Protein AF-A0A0G1FMJ5-F1 (afdb_monomer_lite)

Radius of gyration: 23.41 Å; chains: 1; bounding box: 66×33×50 Å

Secondary structure (DSSP, 8-state):
-PPPPPP-EE-TTT--EE-TTS--TTT-EETTEE-S-HHHHHHHHHHHHHHHHHHHHTTS---------

Foldseek 3Di:
DDDDDADWDADPPPRDTDHPPDQPPPQCDDPHDNNDPPVVVVVVVVVVVVVVVVVVVVPPDDDDDDDDD

Sequence (69 aa):
MALTKTFLSTCPKCDKAILPHHICAHCGFYNGREVIDVLAKLTKKEKKKRAKEEAAAHAAHGPEELSKK

pLDDT: mean 72.03, std 14.93, range [35.03, 91.25]

Structure (mmCIF, N/CA/C/O backbone):
data_AF-A0A0G1FMJ5-F1
#
_entry.id   AF-A0A0G1FMJ5-F1
#
loop_
_atom_site.group_PDB
_atom_site.id
_atom_site.type_symbol
_atom_site.label_atom_id
_atom_site.label_alt_id
_atom_site.label_comp_id
_atom_site.label_asym_id
_atom_site.label_entity_id
_atom_site.label_seq_id
_atom_site.pdbx_PDB_ins_code
_atom_site.Cartn_x
_atom_site.Cartn_y
_atom_site.Cartn_z
_atom_site.occupancy
_atom_site.B_iso_or_equiv
_atom_site.auth_seq_id
_atom_site.auth_comp_id
_atom_site.auth_asym_id
_atom_site.auth_atom_id
_atom_site.pdbx_PDB_model_num
ATOM 1 N N . MET A 1 1 ? -3.034 22.415 17.740 1.00 58.94 1 MET A N 1
ATOM 2 C CA . MET A 1 1 ? -4.048 21.531 17.119 1.00 58.94 1 MET A CA 1
ATOM 3 C C . MET A 1 1 ? -3.445 20.141 16.995 1.00 58.94 1 MET A C 1
ATOM 5 O O . MET A 1 1 ? -2.321 20.044 16.523 1.00 58.94 1 MET A O 1
ATOM 9 N N . ALA A 1 2 ? -4.125 19.108 17.496 1.00 81.00 2 ALA A N 1
ATOM 10 C CA . ALA A 1 2 ? -3.613 17.735 17.555 1.00 81.00 2 ALA A CA 1
ATOM 11 C C . ALA A 1 2 ? -4.173 16.876 16.408 1.00 81.00 2 ALA A C 1
ATOM 13 O O . ALA A 1 2 ? -5.309 17.076 15.982 1.00 81.00 2 ALA A O 1
ATOM 14 N N . LEU A 1 3 ? -3.372 15.924 15.926 1.00 84.12 3 LEU A N 1
ATOM 15 C CA . LEU A 1 3 ? -3.765 14.954 14.903 1.00 84.12 3 LEU A CA 1
ATOM 16 C C . LEU A 1 3 ? -4.729 13.919 15.497 1.00 84.12 3 LEU A C 1
ATOM 18 O O . LEU A 1 3 ? -4.472 13.352 16.559 1.00 84.12 3 LEU A O 1
ATOM 22 N N . THR A 1 4 ? -5.835 13.663 14.804 1.00 81.75 4 THR A N 1
ATOM 23 C CA . THR A 1 4 ? -6.814 12.640 15.181 1.00 81.75 4 THR A CA 1
ATOM 24 C C . THR A 1 4 ? -6.342 11.245 14.766 1.00 81.75 4 THR A C 1
ATOM 26 O O . THR A 1 4 ? -5.668 11.061 13.751 1.00 81.75 4 THR A O 1
ATOM 29 N N . LYS A 1 5 ? -6.681 10.236 15.577 1.00 83.44 5 LYS A N 1
ATOM 30 C CA . LYS A 1 5 ? -6.257 8.848 15.360 1.00 83.44 5 LYS A CA 1
ATOM 31 C C . LYS A 1 5 ? -6.996 8.235 14.172 1.00 83.44 5 LYS A C 1
ATOM 33 O O . LYS A 1 5 ? -8.223 8.249 14.118 1.00 83.44 5 LYS A O 1
ATOM 38 N N . THR A 1 6 ? -6.238 7.663 13.245 1.00 87.06 6 THR A N 1
ATOM 39 C CA . THR A 1 6 ? -6.762 6.933 12.087 1.00 87.06 6 THR A CA 1
ATOM 40 C C . THR A 1 6 ? -6.983 5.463 12.436 1.00 87.06 6 THR A C 1
ATOM 42 O O . THR A 1 6 ? -6.156 4.842 13.105 1.00 87.06 6 THR A O 1
ATOM 45 N N . PHE A 1 7 ? -8.100 4.902 11.971 1.00 87.00 7 PHE A N 1
ATOM 46 C CA . PHE A 1 7 ? -8.431 3.490 12.153 1.00 87.00 7 PHE A CA 1
ATOM 47 C C . PHE A 1 7 ? -8.039 2.685 10.917 1.00 87.00 7 PHE A C 1
ATOM 49 O O . PHE A 1 7 ? -8.335 3.073 9.786 1.00 87.00 7 PHE A O 1
ATOM 56 N N . LEU A 1 8 ? -7.378 1.553 11.153 1.00 91.25 8 LEU A N 1
ATOM 57 C CA . LEU A 1 8 ? -6.956 0.611 10.125 1.00 91.25 8 LEU A CA 1
ATOM 58 C C . LEU A 1 8 ? -7.619 -0.743 10.387 1.00 91.25 8 LEU A C 1
ATOM 60 O O . LEU A 1 8 ? -7.772 -1.160 11.532 1.00 91.25 8 LEU A O 1
ATOM 64 N N . SER A 1 9 ? -8.003 -1.412 9.309 1.00 87.88 9 SER A N 1
ATOM 65 C CA . SER A 1 9 ? -8.603 -2.749 9.285 1.00 87.88 9 SER A CA 1
ATOM 66 C C . SER A 1 9 ? -7.635 -3.744 8.646 1.00 87.88 9 SER A C 1
ATOM 68 O O . SER A 1 9 ? -6.713 -3.337 7.946 1.00 87.88 9 SER A O 1
ATOM 70 N N . THR A 1 10 ? -7.793 -5.041 8.884 1.00 88.44 10 THR A N 1
ATOM 71 C CA . THR A 1 10 ? -6.931 -6.068 8.283 1.00 88.44 10 THR A CA 1
ATOM 72 C C . THR A 1 10 ? -7.466 -6.511 6.922 1.00 88.44 10 THR A C 1
ATOM 74 O O . THR A 1 10 ? -8.668 -6.680 6.723 1.00 88.44 10 THR A O 1
ATOM 77 N N . CYS A 1 11 ? -6.571 -6.681 5.947 1.00 87.12 11 CYS A N 1
ATOM 78 C CA . CYS A 1 11 ? -6.932 -7.180 4.625 1.00 87.12 11 CYS A CA 1
ATOM 79 C C . CYS A 1 11 ? -7.110 -8.707 4.651 1.00 87.12 11 CYS A C 1
ATOM 81 O O . CYS A 1 11 ? -6.162 -9.400 5.009 1.00 87.12 11 CYS A O 1
ATOM 83 N N . PRO A 1 12 ? -8.233 -9.260 4.162 1.00 84.44 12 PRO A N 1
ATOM 84 C CA . PRO A 1 12 ? -8.520 -10.697 4.247 1.00 84.44 12 PRO A CA 1
ATOM 85 C C . PRO A 1 12 ? -7.661 -11.592 3.333 1.00 84.44 12 PRO A C 1
ATOM 87 O O . PRO A 1 12 ? -7.741 -12.808 3.434 1.00 84.44 12 PRO A O 1
ATOM 90 N N . LYS A 1 13 ? -6.880 -11.024 2.401 1.00 84.94 13 LYS A N 1
ATOM 91 C CA . LYS A 1 13 ? -6.042 -11.790 1.450 1.00 84.94 13 LYS A CA 1
ATOM 92 C C . LYS A 1 13 ? -4.564 -11.835 1.850 1.00 84.94 13 LYS A C 1
ATOM 94 O O . LYS A 1 13 ? -3.845 -12.726 1.419 1.00 84.94 13 LYS A O 1
ATOM 99 N N . CYS A 1 14 ? -4.078 -10.821 2.564 1.00 85.88 14 CYS A N 1
ATOM 100 C CA . CYS A 1 14 ? -2.644 -10.643 2.818 1.00 85.88 14 CYS A CA 1
ATOM 101 C C . CYS A 1 14 ? -2.310 -10.126 4.222 1.00 85.88 14 CYS A C 1
ATOM 103 O O . CYS A 1 14 ? -1.165 -9.736 4.452 1.00 85.88 14 CYS A O 1
ATOM 105 N N . ASP A 1 15 ? -3.312 -10.042 5.102 1.00 87.62 15 ASP A N 1
ATOM 106 C CA . ASP A 1 15 ? -3.211 -9.724 6.535 1.00 87.62 15 ASP A CA 1
ATOM 107 C C . ASP A 1 15 ? -2.563 -8.376 6.881 1.00 87.62 15 ASP A C 1
ATOM 109 O O . ASP A 1 15 ? -2.212 -8.096 8.025 1.00 87.62 15 ASP A O 1
ATOM 113 N N . LYS A 1 16 ? -2.433 -7.485 5.897 1.00 88.75 16 LYS A N 1
ATOM 114 C CA . LYS A 1 16 ? -1.889 -6.137 6.100 1.00 88.75 16 LYS A CA 1
ATOM 115 C C . LYS A 1 16 ? -2.956 -5.160 6.559 1.00 88.75 16 LYS A C 1
ATOM 117 O O . LYS A 1 16 ? -4.120 -5.271 6.177 1.00 88.75 16 LYS A O 1
ATOM 122 N N . ALA A 1 17 ? -2.518 -4.151 7.303 1.00 90.56 17 ALA A N 1
ATOM 123 C CA . ALA A 1 17 ? -3.344 -3.016 7.677 1.00 90.56 17 ALA A CA 1
ATOM 124 C C . ALA A 1 17 ? -3.744 -2.199 6.434 1.00 90.56 17 ALA A C 1
ATOM 126 O O . ALA A 1 17 ? -2.897 -1.781 5.643 1.00 90.56 17 ALA A O 1
ATOM 127 N N . ILE A 1 18 ? -5.043 -1.976 6.269 1.00 90.31 18 ILE A N 1
ATOM 128 C CA . ILE A 1 18 ? -5.665 -1.221 5.185 1.00 90.31 18 ILE A CA 1
ATOM 129 C C . ILE A 1 18 ? -6.661 -0.216 5.752 1.00 90.31 18 ILE A C 1
ATOM 131 O O . ILE A 1 18 ? -7.281 -0.431 6.797 1.00 90.31 18 ILE A O 1
ATOM 135 N N . LEU A 1 19 ? -6.843 0.885 5.033 1.00 89.25 19 LEU A N 1
ATOM 136 C CA . LEU A 1 19 ? -7.913 1.821 5.338 1.00 89.25 19 LEU A CA 1
ATOM 137 C C . LEU A 1 19 ? -9.268 1.185 4.981 1.00 89.25 19 LEU A C 1
ATOM 139 O O . LEU A 1 19 ? -9.385 0.563 3.918 1.00 89.25 19 LEU A O 1
ATOM 143 N N . PRO A 1 20 ? -10.295 1.334 5.833 1.00 87.31 20 PRO A N 1
ATOM 144 C CA . PRO A 1 20 ? -11.644 0.899 5.492 1.00 87.31 20 PRO A CA 1
ATOM 145 C C . PRO A 1 20 ? -12.128 1.622 4.228 1.00 87.31 20 PRO A C 1
ATOM 147 O O . PRO A 1 20 ? -11.793 2.781 4.005 1.00 87.31 20 PRO A O 1
ATOM 150 N N . HIS A 1 21 ? -12.897 0.929 3.386 1.00 85.31 21 HIS A N 1
ATOM 151 C CA . HIS A 1 21 ? -13.356 1.403 2.067 1.00 85.31 21 HIS A CA 1
ATOM 152 C C . HIS A 1 21 ? -12.258 1.657 1.015 1.00 85.31 21 HIS A C 1
ATOM 154 O O . HIS A 1 21 ? -12.569 2.139 -0.072 1.00 85.31 21 HIS A O 1
ATOM 160 N N . HIS A 1 22 ? -11.000 1.282 1.273 1.00 85.25 22 HIS A N 1
ATOM 161 C CA . HIS A 1 22 ? -9.927 1.344 0.279 1.00 85.25 22 HIS A CA 1
ATOM 162 C C . HIS A 1 22 ? -9.547 -0.038 -0.259 1.00 85.25 22 HIS A C 1
ATOM 164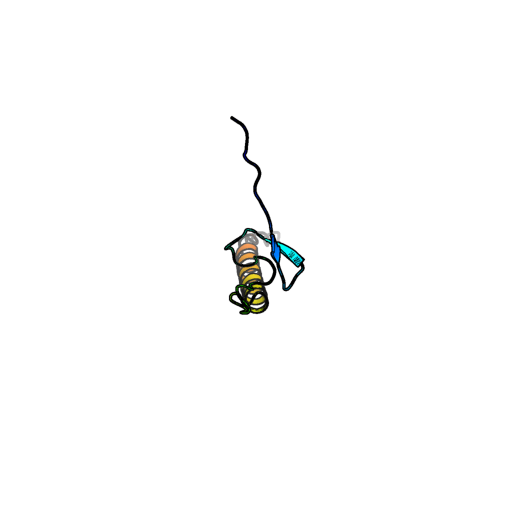 O O . HIS A 1 22 ? -9.641 -1.063 0.417 1.00 85.25 22 HIS A O 1
ATOM 170 N N . ILE A 1 23 ? -9.055 -0.047 -1.496 1.00 86.50 23 ILE A N 1
ATOM 171 C CA . ILE A 1 23 ? -8.409 -1.215 -2.100 1.00 86.50 23 ILE A CA 1
ATOM 172 C C . ILE A 1 23 ? -7.074 -1.453 -1.389 1.00 86.50 23 ILE A C 1
ATOM 174 O O . ILE A 1 23 ? -6.337 -0.504 -1.105 1.00 86.50 23 ILE A O 1
ATOM 178 N N . CYS A 1 24 ? -6.718 -2.716 -1.138 1.00 87.88 24 CYS A N 1
ATOM 179 C CA . CYS A 1 24 ? -5.412 -3.024 -0.567 1.00 87.88 24 CYS A CA 1
ATOM 180 C C . CYS A 1 24 ? -4.292 -2.614 -1.537 1.00 87.88 24 CYS A C 1
ATOM 182 O O . CYS A 1 24 ? -4.138 -3.202 -2.608 1.00 87.88 24 CYS A O 1
ATOM 184 N N . ALA A 1 25 ? -3.455 -1.654 -1.136 1.00 81.88 25 ALA A N 1
ATOM 185 C CA . ALA A 1 25 ? -2.319 -1.190 -1.938 1.00 81.88 25 ALA A CA 1
ATOM 186 C C . ALA A 1 25 ? -1.258 -2.279 -2.180 1.00 81.88 25 ALA A C 1
ATOM 188 O O . ALA A 1 25 ? -0.431 -2.150 -3.079 1.00 81.88 25 ALA A O 1
ATOM 189 N N . HIS A 1 26 ? -1.280 -3.344 -1.378 1.00 83.94 26 HIS A N 1
ATOM 190 C CA . HIS A 1 26 ? -0.259 -4.380 -1.403 1.00 83.94 26 HIS A CA 1
ATOM 191 C C . HIS A 1 26 ? -0.645 -5.607 -2.236 1.00 83.94 26 HIS A C 1
ATOM 193 O O . HIS A 1 26 ? 0.226 -6.198 -2.866 1.00 83.94 26 HIS A O 1
ATOM 199 N N . CYS A 1 27 ? -1.919 -6.015 -2.223 1.00 83.62 27 CYS A N 1
ATOM 200 C CA . CYS A 1 27 ? -2.405 -7.169 -2.993 1.00 83.62 27 CYS A CA 1
ATOM 201 C C . CYS A 1 27 ? -3.416 -6.796 -4.085 1.00 83.62 27 CYS A C 1
ATOM 203 O O . CYS A 1 27 ? -3.892 -7.680 -4.786 1.00 83.62 27 CYS A O 1
ATOM 205 N N . GLY A 1 28 ? -3.770 -5.512 -4.229 1.00 83.88 28 GLY A N 1
ATOM 206 C CA . GLY A 1 28 ? -4.657 -5.041 -5.295 1.00 83.88 28 GLY A CA 1
ATOM 207 C C . GLY A 1 28 ? -6.098 -5.545 -5.200 1.00 83.88 28 GLY A C 1
ATOM 208 O O . GLY A 1 28 ? -6.851 -5.423 -6.165 1.00 83.88 28 GLY A O 1
ATOM 209 N N . PHE A 1 29 ? -6.476 -6.132 -4.064 1.00 85.81 29 PHE A N 1
ATOM 210 C CA . PHE A 1 29 ? -7.722 -6.867 -3.891 1.00 85.81 29 PHE A CA 1
ATOM 211 C C . PHE A 1 29 ? -8.774 -6.030 -3.157 1.00 85.81 29 PHE A C 1
ATOM 213 O O . PHE A 1 29 ? -8.455 -5.336 -2.185 1.00 85.81 29 PHE A O 1
ATOM 220 N N . TYR A 1 30 ? -10.022 -6.104 -3.621 1.00 84.75 30 TYR A N 1
ATOM 221 C CA . TYR A 1 30 ? -11.177 -5.440 -3.017 1.00 84.75 30 TYR A CA 1
ATOM 222 C C . TYR A 1 30 ? -12.451 -6.251 -3.279 1.00 84.75 30 TYR A C 1
ATOM 224 O O . TYR A 1 30 ? -12.690 -6.680 -4.405 1.00 84.75 30 TYR A O 1
ATOM 232 N N . ASN A 1 31 ? -13.260 -6.479 -2.238 1.00 77.50 31 ASN A N 1
ATOM 233 C CA . ASN A 1 31 ? -14.537 -7.206 -2.309 1.00 77.50 31 ASN A CA 1
ATOM 234 C C . ASN A 1 31 ? -14.482 -8.542 -3.079 1.00 77.50 31 ASN A C 1
ATOM 236 O O . ASN A 1 31 ? -15.318 -8.813 -3.938 1.00 77.50 31 ASN A O 1
ATOM 240 N N . GLY A 1 32 ? -13.482 -9.383 -2.799 1.00 77.75 32 GLY A N 1
ATOM 241 C CA . GLY A 1 32 ? -13.397 -10.709 -3.422 1.00 77.75 32 GLY A CA 1
ATOM 242 C C . GLY A 1 32 ? -12.862 -10.711 -4.857 1.00 77.75 32 GLY A C 1
ATOM 243 O O . GLY A 1 32 ? -12.825 -11.769 -5.479 1.00 77.75 32 GLY A O 1
ATOM 244 N N . ARG A 1 33 ? -12.440 -9.559 -5.395 1.00 81.06 33 ARG A N 1
ATOM 245 C CA . ARG A 1 33 ? -11.906 -9.438 -6.757 1.00 81.06 33 ARG A CA 1
ATOM 246 C C . ARG A 1 33 ? -10.542 -8.762 -6.760 1.00 81.06 33 ARG A C 1
ATOM 248 O O . ARG A 1 33 ? -10.277 -7.832 -5.996 1.00 81.06 33 ARG A O 1
ATOM 255 N N . GLU A 1 34 ? -9.672 -9.227 -7.647 1.00 82.88 34 GLU A N 1
ATOM 256 C CA . GLU A 1 34 ? -8.387 -8.588 -7.912 1.00 82.88 34 GLU A CA 1
ATOM 257 C C . GLU A 1 34 ? -8.617 -7.421 -8.874 1.00 82.88 34 GLU A C 1
ATOM 259 O O . GLU A 1 34 ? -8.914 -7.612 -10.048 1.00 82.88 34 GLU A O 1
ATOM 264 N N . VAL A 1 35 ? -8.569 -6.198 -8.342 1.00 80.38 35 VAL A N 1
ATOM 265 C CA . VAL A 1 35 ? -8.824 -4.965 -9.108 1.00 80.38 35 VAL A CA 1
ATOM 266 C C . VAL A 1 35 ? -7.532 -4.447 -9.736 1.00 80.38 35 VAL A C 1
ATOM 268 O O . VAL A 1 35 ? -7.546 -3.805 -10.784 1.00 80.38 35 VAL A O 1
ATOM 271 N N . I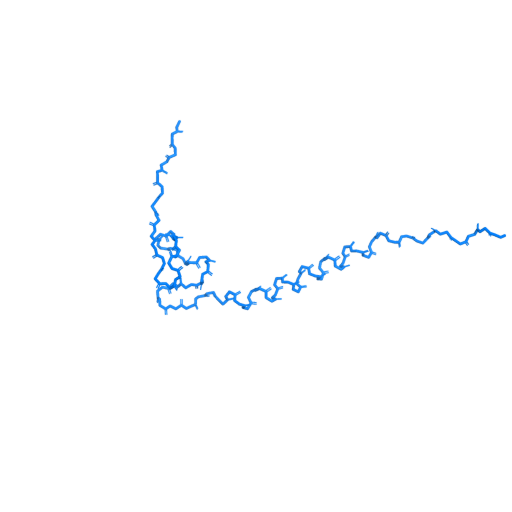LE A 1 36 ? -6.394 -4.719 -9.093 1.00 76.38 36 ILE A N 1
ATOM 272 C CA . ILE A 1 36 ? -5.074 -4.342 -9.587 1.00 76.38 36 ILE A CA 1
ATOM 273 C C . ILE A 1 36 ? -4.232 -5.598 -9.753 1.00 76.38 36 ILE A C 1
ATOM 275 O O . ILE A 1 36 ? -3.815 -6.200 -8.769 1.00 76.38 36 ILE A O 1
ATOM 279 N N . ASP A 1 37 ? -3.893 -5.908 -10.999 1.00 73.38 37 ASP A N 1
ATOM 280 C CA . ASP A 1 37 ? -2.861 -6.886 -11.319 1.00 73.38 37 ASP A CA 1
ATOM 281 C C . ASP A 1 37 ? -1.480 -6.283 -10.997 1.00 73.38 37 ASP A C 1
ATOM 283 O O . ASP A 1 37 ? -0.881 -5.523 -11.772 1.00 73.38 37 ASP A O 1
ATOM 287 N N . VAL A 1 38 ? -1.029 -6.505 -9.760 1.00 71.00 38 VAL A N 1
ATOM 288 C CA . VAL A 1 38 ? 0.214 -5.922 -9.229 1.00 71.00 38 VAL A CA 1
ATOM 289 C C . VAL A 1 38 ? 1.429 -6.479 -9.981 1.00 71.00 38 VAL A C 1
ATOM 291 O O . VAL A 1 38 ? 2.383 -5.739 -10.238 1.00 71.00 38 VAL A O 1
ATOM 294 N N . LEU A 1 39 ? 1.353 -7.740 -10.419 1.00 67.94 39 LEU A N 1
ATOM 295 C CA . LEU A 1 39 ? 2.389 -8.440 -11.182 1.00 67.94 39 LEU A CA 1
ATOM 296 C C . LEU A 1 39 ? 2.598 -7.798 -12.562 1.00 67.94 39 LEU A C 1
ATOM 298 O O . LEU A 1 39 ? 3.730 -7.487 -12.942 1.00 67.94 39 LEU A O 1
ATOM 302 N N . ALA A 1 40 ? 1.515 -7.480 -13.276 1.00 66.00 40 ALA A N 1
ATOM 303 C CA . ALA A 1 40 ? 1.592 -6.814 -14.578 1.00 66.00 40 ALA A CA 1
ATOM 304 C C . ALA A 1 40 ? 2.161 -5.380 -14.510 1.00 66.00 40 ALA A C 1
ATOM 306 O O . ALA A 1 40 ? 2.696 -4.865 -15.498 1.00 66.00 40 ALA A O 1
ATOM 307 N N . LYS A 1 41 ? 2.059 -4.701 -13.358 1.00 62.00 41 LYS A N 1
ATOM 308 C CA . LYS A 1 41 ? 2.582 -3.333 -13.178 1.00 62.00 41 LYS A CA 1
ATOM 309 C C . LYS A 1 41 ? 4.086 -3.286 -12.902 1.00 62.00 41 LYS A C 1
ATOM 311 O O . LYS A 1 41 ? 4.726 -2.314 -13.312 1.00 62.00 41 LYS A O 1
ATOM 316 N N . LEU A 1 42 ? 4.649 -4.300 -12.243 1.00 63.69 42 LEU A N 1
ATOM 317 C CA . LEU A 1 42 ? 6.088 -4.390 -11.956 1.00 63.69 42 LEU A CA 1
ATOM 318 C C . LEU A 1 42 ? 6.908 -4.437 -13.253 1.00 63.69 42 LEU A C 1
ATOM 320 O O . LEU A 1 42 ? 7.781 -3.596 -13.460 1.00 63.69 42 LEU A O 1
ATOM 324 N N . THR A 1 43 ? 6.526 -5.306 -14.191 1.00 65.44 43 THR A N 1
ATOM 325 C CA . THR A 1 43 ? 7.239 -5.485 -15.470 1.00 65.44 43 THR A CA 1
ATOM 326 C C . THR A 1 43 ? 7.236 -4.225 -16.342 1.00 65.44 43 THR A C 1
ATOM 328 O O . THR A 1 43 ? 8.240 -3.893 -16.973 1.00 65.44 43 THR A O 1
ATOM 331 N N . LYS A 1 44 ? 6.133 -3.465 -16.354 1.00 62.66 44 LYS A N 1
ATOM 332 C CA . LYS A 1 44 ? 6.047 -2.177 -17.067 1.00 62.66 44 LYS A CA 1
ATOM 333 C C . LYS A 1 44 ? 6.894 -1.089 -16.402 1.00 62.66 44 LYS A C 1
ATOM 335 O O . LYS A 1 44 ? 7.492 -0.271 -17.101 1.00 62.66 44 LYS A O 1
ATOM 340 N N . LYS A 1 45 ? 6.950 -1.064 -15.065 1.00 64.56 45 LYS A N 1
ATOM 341 C CA . LYS A 1 45 ? 7.747 -0.081 -14.315 1.00 64.56 45 LYS A CA 1
ATOM 342 C C . LYS A 1 45 ? 9.244 -0.301 -14.492 1.00 64.56 45 LYS A C 1
ATOM 344 O O . LYS A 1 45 ? 9.951 0.679 -14.702 1.00 64.56 45 LYS A O 1
ATOM 349 N N . GLU A 1 46 ? 9.716 -1.541 -14.450 1.00 69.62 46 GLU A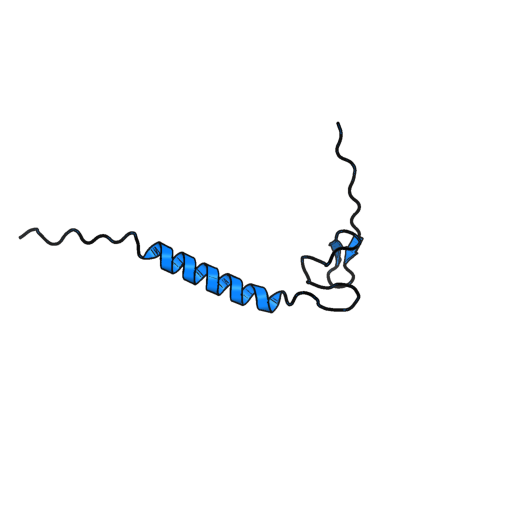 N 1
ATOM 350 C CA . GLU A 1 46 ? 11.142 -1.840 -14.636 1.00 69.62 46 GLU A CA 1
ATOM 351 C C . GLU A 1 46 ? 11.626 -1.498 -16.045 1.00 69.62 46 GLU A C 1
ATOM 353 O O . GLU A 1 46 ? 12.639 -0.819 -16.196 1.00 69.62 46 GLU A O 1
ATOM 358 N N . LYS A 1 47 ? 10.846 -1.846 -17.077 1.00 64.75 47 LYS A N 1
ATOM 359 C CA . LYS A 1 47 ? 11.156 -1.482 -18.470 1.00 64.75 47 LYS A CA 1
ATOM 360 C C . LYS A 1 47 ? 11.225 0.033 -18.673 1.00 64.75 47 LYS A C 1
ATOM 362 O O . LYS A 1 47 ? 12.118 0.525 -19.352 1.00 64.75 47 LYS A O 1
ATOM 367 N N . LYS A 1 48 ? 10.315 0.790 -18.046 1.00 67.31 48 LYS A N 1
ATOM 368 C CA . LYS A 1 48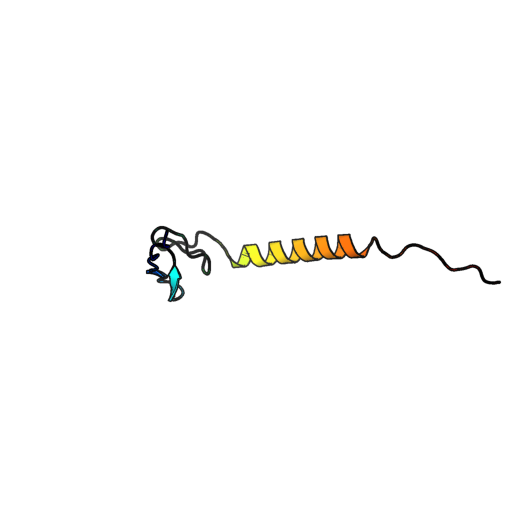 ? 10.307 2.260 -18.126 1.00 67.31 48 LYS A CA 1
ATOM 369 C C . LYS A 1 48 ? 11.473 2.901 -17.367 1.00 67.31 48 LYS A C 1
ATOM 371 O O . LYS A 1 48 ? 11.957 3.943 -17.794 1.00 67.31 48 LYS A O 1
ATOM 376 N N . LYS A 1 49 ? 11.904 2.310 -16.249 1.00 69.06 49 LYS A N 1
ATOM 377 C CA . LYS A 1 49 ? 13.069 2.783 -15.491 1.00 69.06 49 LYS A CA 1
ATOM 378 C C . LYS A 1 49 ? 14.364 2.542 -16.258 1.00 69.06 49 LYS A C 1
ATOM 380 O O . LYS A 1 49 ? 15.063 3.512 -16.512 1.00 69.06 49 LYS A O 1
ATOM 385 N N . ARG A 1 50 ? 14.578 1.323 -16.766 1.00 66.94 50 ARG A N 1
ATOM 386 C CA . ARG A 1 50 ? 15.734 1.007 -17.622 1.00 66.94 50 ARG A CA 1
ATOM 387 C C . ARG A 1 50 ? 15.808 1.886 -18.865 1.00 66.94 50 ARG A C 1
ATOM 389 O O . ARG A 1 50 ? 16.841 2.488 -19.096 1.00 66.94 50 ARG A O 1
ATOM 396 N N . ALA A 1 51 ? 14.696 2.095 -19.573 1.00 67.44 51 ALA A N 1
ATOM 397 C CA . ALA A 1 51 ? 14.677 3.002 -20.725 1.00 67.44 51 ALA A CA 1
ATOM 398 C C . ALA A 1 51 ? 15.024 4.460 -20.361 1.00 67.44 51 ALA A C 1
ATOM 400 O O . ALA A 1 51 ? 15.606 5.178 -21.167 1.00 67.44 51 ALA A O 1
ATOM 401 N N . LYS A 1 52 ? 14.668 4.915 -19.153 1.00 64.81 52 LYS A N 1
ATOM 402 C CA . LYS A 1 52 ? 14.962 6.277 -18.688 1.00 64.81 52 LYS A CA 1
ATOM 403 C C . LYS A 1 52 ? 16.398 6.417 -18.169 1.00 64.81 52 LYS A C 1
ATOM 405 O O . LYS A 1 52 ? 16.984 7.481 -18.324 1.00 64.81 52 LYS A O 1
ATOM 410 N N . GLU A 1 53 ? 16.941 5.365 -17.564 1.00 61.28 53 GLU A N 1
ATOM 411 C CA . GLU A 1 53 ? 18.330 5.294 -17.097 1.00 61.28 53 GLU A CA 1
ATOM 412 C C . GLU A 1 53 ? 19.306 5.139 -18.272 1.00 61.28 53 GLU A C 1
ATOM 414 O O . GLU A 1 53 ? 20.290 5.870 -18.333 1.00 61.28 53 GLU A O 1
ATOM 419 N N . GLU A 1 54 ? 18.986 4.304 -19.266 1.00 59.88 54 GLU A N 1
ATOM 420 C CA . GLU A 1 54 ? 19.732 4.229 -20.529 1.00 59.88 54 GLU A CA 1
ATOM 421 C C . GLU A 1 54 ? 19.639 5.557 -21.294 1.00 59.88 54 GLU A C 1
ATOM 423 O O . GLU A 1 54 ? 20.658 6.087 -21.708 1.00 59.88 54 GLU A O 1
ATOM 428 N N . ALA A 1 55 ? 18.479 6.216 -21.377 1.00 60.16 55 ALA A N 1
ATOM 429 C CA . ALA A 1 55 ? 18.406 7.544 -22.003 1.00 60.16 55 ALA A CA 1
ATOM 430 C C . ALA A 1 55 ? 19.221 8.634 -21.265 1.00 60.16 55 ALA A C 1
ATOM 432 O O . 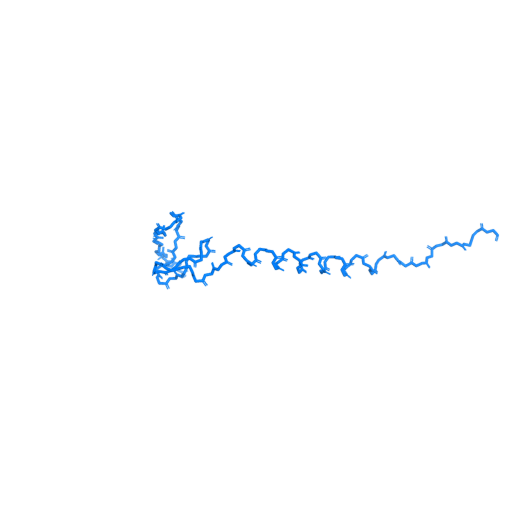ALA A 1 55 ? 19.615 9.621 -21.884 1.00 60.16 55 ALA A O 1
ATOM 433 N N . ALA A 1 56 ? 19.486 8.475 -19.962 1.00 60.22 56 ALA A N 1
ATOM 434 C CA . ALA A 1 56 ? 20.273 9.424 -19.171 1.00 60.22 56 ALA A CA 1
ATOM 435 C C . ALA A 1 56 ? 21.791 9.163 -19.239 1.00 60.22 56 ALA A C 1
ATOM 437 O O . ALA A 1 56 ? 22.574 10.100 -19.090 1.00 60.22 56 ALA A O 1
ATOM 438 N N . ALA A 1 57 ? 22.220 7.924 -19.497 1.00 57.78 57 ALA A N 1
ATOM 439 C CA . ALA A 1 57 ? 23.639 7.563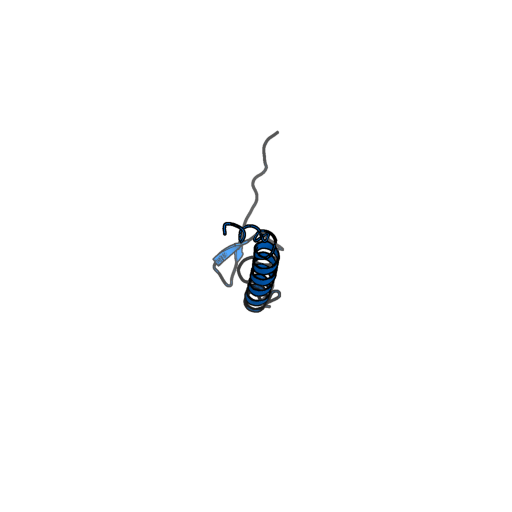 -19.568 1.00 57.78 57 ALA A CA 1
ATOM 440 C C . ALA A 1 57 ? 24.335 8.018 -20.871 1.00 57.78 57 ALA A C 1
ATOM 442 O O . ALA A 1 57 ? 25.556 8.148 -20.903 1.00 57.78 57 ALA A O 1
ATOM 443 N N . HIS A 1 58 ? 23.587 8.320 -21.938 1.00 54.72 58 HIS A N 1
ATOM 444 C CA . HIS A 1 58 ? 24.144 8.653 -23.260 1.00 54.72 58 HIS A CA 1
ATOM 445 C C . HIS A 1 58 ? 24.415 10.161 -23.459 1.00 54.72 58 HIS A C 1
ATOM 447 O O . HIS A 1 58 ? 24.704 10.588 -24.573 1.00 54.72 58 HIS A O 1
ATOM 453 N N . ALA A 1 59 ? 24.333 10.977 -22.400 1.00 51.38 59 ALA A N 1
ATOM 454 C CA . ALA A 1 59 ? 24.552 12.429 -22.459 1.00 51.38 59 ALA A CA 1
ATOM 455 C C . ALA A 1 59 ? 25.894 12.901 -21.851 1.00 51.38 59 ALA A C 1
ATOM 457 O O . ALA A 1 59 ? 26.150 14.101 -21.827 1.00 51.38 59 ALA A O 1
ATOM 458 N N . ALA A 1 60 ? 26.755 11.991 -21.367 1.00 48.34 60 ALA A N 1
ATOM 459 C CA . ALA A 1 60 ? 27.996 12.338 -20.654 1.00 48.34 60 ALA A CA 1
ATOM 460 C C . ALA A 1 60 ? 29.289 11.682 -21.193 1.00 48.34 60 ALA A C 1
ATOM 462 O O . ALA A 1 60 ? 30.286 11.641 -20.482 1.00 48.34 60 ALA A O 1
ATOM 463 N N . HIS A 1 61 ? 29.319 11.215 -22.446 1.00 44.06 61 HIS A N 1
ATOM 464 C CA . HIS A 1 61 ? 30.581 11.000 -23.172 1.00 44.06 61 HIS A CA 1
ATOM 465 C C . HIS A 1 61 ? 30.666 12.005 -24.329 1.00 44.06 61 HIS A C 1
ATOM 467 O O . HIS A 1 61 ? 30.202 11.746 -25.436 1.00 44.06 61 HIS A O 1
ATOM 473 N N . GLY A 1 62 ? 31.218 13.187 -24.040 1.00 35.03 62 GLY A N 1
ATOM 474 C CA . GLY A 1 62 ? 31.674 14.133 -25.059 1.00 35.03 62 GLY A CA 1
ATOM 475 C C . GLY A 1 62 ? 33.005 13.662 -25.675 1.00 35.03 62 GLY A C 1
ATOM 476 O O . GLY A 1 62 ? 33.831 13.109 -24.946 1.00 35.03 62 GLY A O 1
ATOM 477 N N . PRO A 1 63 ? 33.219 13.830 -26.994 1.00 52.78 63 PRO A N 1
ATOM 478 C CA . PRO A 1 63 ? 34.445 13.422 -27.677 1.00 52.78 63 PRO A CA 1
ATOM 479 C C . PRO A 1 63 ? 35.545 14.490 -27.559 1.00 52.78 63 PRO A C 1
ATOM 481 O O . PRO A 1 63 ? 35.561 15.448 -28.320 1.00 52.78 63 PRO A O 1
ATOM 484 N N . GLU A 1 64 ? 36.490 14.310 -26.641 1.00 45.62 64 GLU A N 1
ATOM 485 C CA . GLU A 1 64 ? 37.802 14.978 -26.645 1.00 45.62 64 GLU A CA 1
ATOM 486 C C . GLU A 1 64 ? 38.721 14.069 -25.809 1.00 45.62 64 GLU A C 1
ATOM 488 O O . GLU A 1 64 ? 38.451 13.828 -24.640 1.00 45.62 64 GLU A O 1
ATOM 493 N N . GLU A 1 65 ? 39.644 13.298 -26.382 1.00 39.47 65 GLU A N 1
ATOM 494 C CA . GLU A 1 65 ? 40.986 13.770 -26.712 1.00 39.47 65 GLU A CA 1
ATOM 495 C C . GLU A 1 65 ? 41.687 12.718 -27.608 1.00 39.47 65 GLU A C 1
ATOM 497 O O . GLU A 1 65 ? 42.082 11.646 -27.153 1.00 39.47 65 GLU A O 1
ATOM 502 N N . LEU A 1 66 ? 41.853 13.011 -28.902 1.00 52.84 66 LEU A N 1
ATOM 503 C CA . LEU A 1 66 ? 42.836 12.344 -29.766 1.00 52.84 66 LEU A CA 1
ATOM 504 C C . LEU A 1 66 ? 43.593 13.419 -30.546 1.00 52.84 66 LEU A C 1
ATOM 506 O O . LEU A 1 66 ? 43.375 13.610 -31.736 1.00 52.84 66 LEU A O 1
ATOM 510 N N . SER A 1 67 ? 44.469 14.152 -29.863 1.00 54.16 67 SER A N 1
ATOM 511 C CA . SER A 1 67 ? 45.482 14.967 -30.537 1.00 54.16 67 SER A CA 1
ATOM 512 C C . SER A 1 67 ? 46.677 15.214 -29.623 1.00 54.16 67 SER A C 1
ATOM 514 O O . SER A 1 67 ? 46.873 16.299 -29.080 1.00 54.16 67 SER A O 1
ATOM 516 N N . LYS A 1 68 ? 47.516 14.189 -29.480 1.00 52.09 68 LYS A N 1
ATOM 517 C CA . LYS A 1 68 ? 48.923 14.389 -29.132 1.00 52.09 68 LYS A CA 1
ATOM 518 C C . LYS A 1 68 ? 49.792 13.500 -30.011 1.00 52.09 68 LYS A C 1
ATOM 520 O O . LYS A 1 68 ? 50.139 12.382 -29.637 1.00 52.09 68 LYS A O 1
ATOM 525 N N . LYS A 1 69 ? 50.077 14.009 -31.205 1.00 41.62 69 LYS A N 1
ATOM 526 C CA . LYS A 1 69 ? 51.189 13.651 -32.085 1.00 41.62 69 LYS A CA 1
ATOM 527 C C . LYS A 1 69 ? 51.458 14.839 -32.991 1.00 41.62 69 LYS A C 1
ATOM 529 O O . LYS A 1 69 ? 50.461 15.386 -33.507 1.00 41.62 69 LYS A O 1
#